Protein AF-A0A8J3CG46-F1 (afdb_monomer_lite)

Organism: NCBI:txid907463

Foldseek 3Di:
DDPVVVVPDPPCDPQPALLVVVVLVVDDDPVNVVLVVLLPDPVRQLCNSCVVCVVVVDNGDSVSSVCVSVVVHPDPVVPPVVVVVVVVPDDPDD

pLDDT: mean 78.28, std 18.21, range [41.75, 96.88]

Structure (mmCIF, N/CA/C/O backbone):
data_AF-A0A8J3CG46-F1
#
_entry.id   AF-A0A8J3CG46-F1
#
loop_
_atom_site.group_PDB
_atom_site.id
_atom_site.type_symbol
_atom_site.label_atom_id
_atom_site.label_alt_id
_atom_site.label_comp_id
_atom_site.label_asym_id
_atom_site.label_entity_id
_atom_site.label_seq_id
_atom_site.pdbx_PDB_ins_code
_atom_site.Cartn_x
_atom_site.Cartn_y
_atom_site.Cartn_z
_atom_site.occupancy
_atom_site.B_iso_or_equiv
_atom_site.auth_seq_id
_atom_site.auth_comp_id
_atom_site.auth_asym_id
_atom_site.auth_atom_id
_atom_site.pdbx_PDB_model_num
ATOM 1 N N . MET A 1 1 ? 31.068 15.501 18.604 1.00 55.41 1 MET A N 1
ATOM 2 C CA . MET A 1 1 ? 30.696 14.158 18.099 1.00 55.41 1 MET A CA 1
ATOM 3 C C . MET A 1 1 ? 30.640 14.200 16.584 1.00 55.41 1 MET A C 1
ATOM 5 O O . MET A 1 1 ? 30.095 15.164 16.051 1.00 55.41 1 MET A O 1
ATOM 9 N N . SER A 1 2 ? 31.213 13.208 15.905 1.00 84.25 2 SER A N 1
ATOM 10 C CA . SER A 1 2 ? 31.302 13.153 14.440 1.00 84.25 2 SER A CA 1
ATOM 11 C C . SER A 1 2 ? 30.112 12.412 13.808 1.00 84.25 2 SER A C 1
ATOM 13 O O . SER A 1 2 ? 29.385 11.679 14.478 1.00 84.25 2 SER A O 1
ATOM 15 N N . LEU A 1 3 ? 29.915 12.573 12.495 1.00 76.88 3 LEU A N 1
ATOM 16 C CA . LEU A 1 3 ? 28.964 11.766 11.715 1.00 76.88 3 LEU A CA 1
ATOM 17 C C . LEU A 1 3 ? 29.272 10.261 11.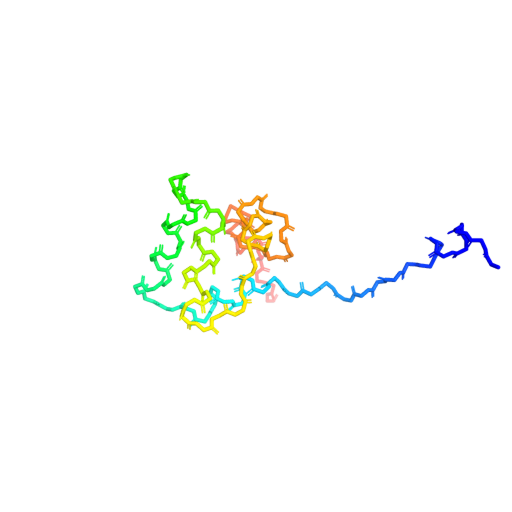825 1.00 76.88 3 LEU A C 1
ATOM 19 O O . LEU A 1 3 ? 28.350 9.450 11.885 1.00 76.88 3 LEU A O 1
ATOM 23 N N . ALA A 1 4 ? 30.557 9.903 11.903 1.00 80.12 4 ALA A N 1
ATOM 24 C CA . ALA A 1 4 ? 30.999 8.523 12.066 1.00 80.12 4 ALA A CA 1
ATOM 25 C C . ALA A 1 4 ? 30.531 7.920 13.401 1.00 80.12 4 ALA A C 1
ATOM 27 O O . ALA A 1 4 ? 30.180 6.743 13.442 1.00 80.12 4 ALA A O 1
ATOM 28 N N . ASP A 1 5 ? 30.443 8.726 14.463 1.00 81.81 5 ASP A N 1
ATOM 29 C CA . ASP A 1 5 ? 29.927 8.274 15.761 1.00 81.81 5 ASP A CA 1
ATOM 30 C C . ASP A 1 5 ? 28.420 7.989 15.702 1.00 81.81 5 ASP A C 1
ATOM 32 O O . ASP A 1 5 ? 27.958 6.990 16.242 1.00 81.81 5 ASP A O 1
ATOM 36 N N . ARG A 1 6 ? 27.649 8.806 14.969 1.00 71.00 6 ARG A N 1
ATOM 37 C CA . ARG A 1 6 ? 26.190 8.627 14.827 1.00 71.00 6 ARG A CA 1
ATOM 38 C C . ARG A 1 6 ? 25.790 7.421 13.974 1.00 71.00 6 ARG A C 1
ATOM 40 O O . ARG A 1 6 ? 24.702 6.890 14.156 1.00 71.00 6 ARG A O 1
ATOM 47 N N . LEU A 1 7 ? 26.637 7.003 13.033 1.00 76.62 7 LEU A N 1
ATOM 48 C CA . LEU A 1 7 ? 26.376 5.848 12.161 1.00 76.62 7 LEU A CA 1
ATOM 49 C C . LEU A 1 7 ? 26.798 4.508 12.786 1.00 76.62 7 LEU A C 1
ATOM 51 O O . LEU A 1 7 ? 26.375 3.458 12.306 1.00 76.62 7 LEU A O 1
ATOM 55 N N . ARG A 1 8 ? 27.623 4.528 13.843 1.00 75.94 8 ARG A N 1
ATOM 56 C CA . ARG A 1 8 ? 28.072 3.319 14.556 1.00 75.94 8 ARG A CA 1
ATOM 57 C C . ARG A 1 8 ? 26.999 2.695 15.432 1.00 75.94 8 ARG A C 1
ATOM 59 O O . ARG A 1 8 ? 27.128 1.530 15.789 1.00 75.94 8 ARG A O 1
ATOM 66 N N . GLU A 1 9 ? 25.963 3.447 15.776 1.00 70.31 9 GLU A N 1
ATOM 67 C CA . GLU A 1 9 ? 24.922 2.987 16.678 1.00 70.31 9 GLU A CA 1
ATOM 68 C C . GLU A 1 9 ? 23.770 2.377 15.863 1.00 70.31 9 GLU A C 1
ATOM 70 O O . GLU A 1 9 ? 23.009 3.104 15.212 1.00 70.31 9 GLU A O 1
ATOM 75 N N . PRO A 1 10 ? 23.622 1.037 15.826 1.00 61.78 10 PRO A N 1
ATOM 76 C CA . PRO A 1 10 ? 22.505 0.421 15.138 1.00 61.78 10 PRO A CA 1
ATOM 77 C C . PRO A 1 10 ? 21.217 0.773 15.883 1.00 61.78 10 PRO A C 1
ATOM 79 O O . PRO A 1 10 ? 20.838 0.128 16.859 1.00 61.78 10 PRO A O 1
ATOM 82 N N . THR A 1 11 ? 20.505 1.781 15.384 1.00 60.34 11 THR A N 1
ATOM 83 C CA . THR A 1 11 ? 19.153 2.135 15.826 1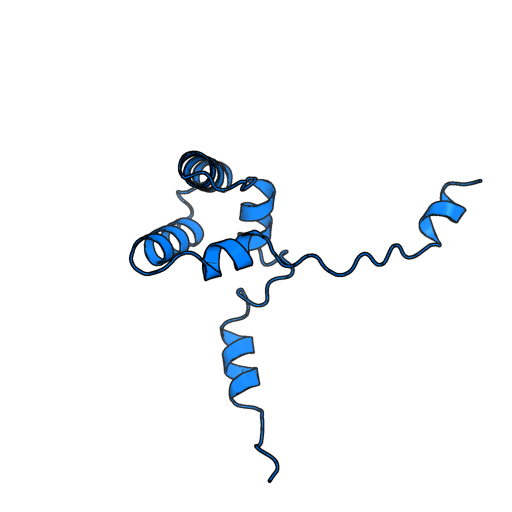.00 60.34 11 THR A CA 1
ATOM 84 C C . THR A 1 11 ? 18.170 1.078 15.321 1.00 60.34 11 THR A C 1
ATOM 86 O O . THR A 1 11 ? 17.356 1.308 14.427 1.00 60.34 11 THR A O 1
ATOM 89 N N . LYS A 1 12 ? 18.251 -0.143 15.862 1.00 54.38 12 LYS A N 1
ATOM 90 C CA . LYS A 1 12 ? 17.279 -1.207 15.594 1.00 54.38 12 LYS A CA 1
ATOM 91 C C . LYS A 1 12 ? 15.946 -0.822 16.233 1.00 54.38 12 LYS A C 1
ATOM 93 O O . LYS A 1 12 ? 15.565 -1.341 17.276 1.00 54.38 12 LYS A O 1
ATOM 98 N N . ARG A 1 13 ? 15.206 0.085 15.593 1.00 55.16 13 ARG A N 1
ATOM 99 C CA . ARG A 1 13 ? 13.765 0.166 15.812 1.00 55.16 13 ARG A CA 1
ATOM 100 C C . ARG A 1 13 ? 13.178 -1.171 15.348 1.00 55.16 13 ARG A C 1
ATOM 102 O O . ARG A 1 13 ? 13.542 -1.627 14.257 1.00 55.16 13 ARG A O 1
ATOM 109 N N . PRO A 1 14 ? 12.327 -1.831 16.153 1.00 57.28 14 PRO A N 1
ATOM 110 C CA . PRO A 1 14 ? 11.646 -3.043 15.719 1.00 57.28 14 PRO A CA 1
ATOM 111 C C . PRO A 1 14 ? 10.965 -2.770 14.377 1.00 57.28 14 PRO A C 1
ATOM 113 O O . PRO A 1 14 ? 10.433 -1.679 14.162 1.00 57.28 14 PRO A O 1
ATOM 116 N N . ARG A 1 15 ? 11.054 -3.730 13.447 1.00 62.41 15 ARG A N 1
ATOM 117 C CA . ARG A 1 15 ? 10.501 -3.581 12.096 1.00 62.41 15 ARG A CA 1
ATOM 118 C C . ARG A 1 15 ? 9.020 -3.247 12.240 1.00 62.41 15 ARG A C 1
ATOM 120 O O . ARG A 1 15 ? 8.243 -4.104 12.651 1.00 62.41 15 ARG A O 1
ATOM 127 N N . SER A 1 16 ? 8.641 -2.006 11.940 1.00 67.50 16 SER A N 1
ATOM 128 C CA . SER A 1 16 ? 7.236 -1.627 11.942 1.00 67.50 16 SER A CA 1
ATOM 129 C C . SER A 1 16 ? 6.512 -2.534 10.952 1.00 67.50 16 SER A C 1
ATOM 131 O O . SER A 1 16 ? 6.977 -2.764 9.827 1.00 67.50 16 SER A O 1
ATOM 133 N N . GLN A 1 17 ? 5.410 -3.129 11.404 1.00 75.31 17 GLN A N 1
ATOM 134 C CA . GLN A 1 17 ? 4.542 -3.917 10.540 1.00 75.31 17 GLN A CA 1
ATOM 135 C C . GLN A 1 17 ? 4.132 -3.046 9.350 1.00 75.31 17 GLN A C 1
ATOM 137 O O . GLN A 1 17 ? 3.926 -1.839 9.496 1.00 75.31 17 GLN A O 1
ATOM 142 N N . CYS A 1 18 ? 4.061 -3.627 8.153 1.00 87.19 18 CYS A N 1
ATOM 143 C CA . CYS A 1 18 ? 3.651 -2.860 6.987 1.00 87.19 18 CYS A CA 1
ATOM 144 C C . CYS A 1 18 ? 2.222 -2.357 7.197 1.00 87.19 18 CYS A C 1
ATOM 146 O O . CYS A 1 18 ? 1.284 -3.152 7.214 1.00 87.19 18 CYS A O 1
ATOM 148 N N . THR A 1 19 ? 2.054 -1.040 7.295 1.00 88.06 19 THR A N 1
ATOM 149 C CA . THR A 1 19 ? 0.745 -0.402 7.475 1.00 88.06 19 THR A CA 1
ATOM 150 C C . THR A 1 19 ? -0.231 -0.770 6.359 1.00 88.06 19 THR A C 1
ATOM 152 O O . THR A 1 19 ? -1.412 -0.971 6.616 1.00 88.06 19 THR A O 1
ATOM 155 N N . PHE A 1 20 ? 0.271 -0.956 5.134 1.00 90.88 20 PHE A N 1
ATOM 156 C CA . PHE A 1 20 ? -0.540 -1.433 4.016 1.00 90.88 20 PHE A CA 1
ATOM 157 C C . PHE A 1 20 ? -1.004 -2.883 4.217 1.00 90.88 20 PHE A C 1
ATOM 159 O O . PHE A 1 20 ? -2.163 -3.194 3.985 1.00 90.88 20 PHE A O 1
ATOM 166 N N . GLY A 1 21 ? -0.127 -3.761 4.716 1.00 88.25 21 GLY A N 1
ATOM 167 C CA . GLY A 1 21 ? -0.493 -5.136 5.076 1.00 88.25 21 GLY A CA 1
ATOM 168 C C . GLY A 1 21 ? -1.538 -5.199 6.194 1.00 88.25 21 GLY A C 1
ATOM 169 O O . GLY A 1 21 ? -2.432 -6.037 6.148 1.00 88.25 21 GLY A O 1
ATOM 170 N N . LEU A 1 22 ? -1.467 -4.279 7.161 1.00 87.88 22 LEU A N 1
ATOM 171 C CA . LEU A 1 22 ? -2.480 -4.150 8.211 1.00 87.88 22 LEU A CA 1
AT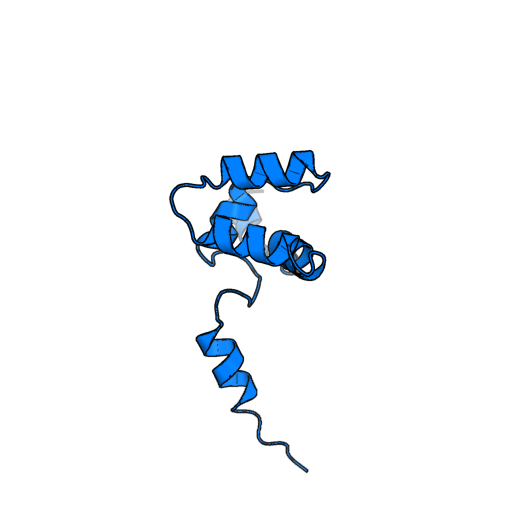OM 172 C C . LEU A 1 22 ? -3.830 -3.694 7.659 1.00 87.88 22 LEU A C 1
ATOM 174 O O . LEU A 1 22 ? -4.849 -4.261 8.035 1.00 87.88 22 LEU A O 1
ATOM 178 N N . LEU A 1 23 ? -3.844 -2.708 6.757 1.00 90.19 23 LEU A N 1
ATOM 179 C CA . LEU A 1 23 ? -5.068 -2.281 6.075 1.00 90.19 23 LEU A CA 1
ATOM 180 C C . LEU A 1 23 ? -5.690 -3.442 5.295 1.00 90.19 23 LEU A C 1
ATOM 182 O O . LEU A 1 23 ? -6.876 -3.718 5.417 1.00 90.19 23 LEU A O 1
ATOM 186 N N . LEU A 1 24 ? -4.864 -4.152 4.537 1.00 87.94 24 LEU A N 1
ATOM 187 C CA . LEU A 1 24 ? -5.264 -5.318 3.767 1.00 87.94 24 LEU A CA 1
ATOM 188 C C . LEU A 1 24 ? -5.919 -6.405 4.637 1.00 87.94 24 LEU A C 1
ATOM 190 O O . LEU A 1 24 ? -6.838 -7.065 4.169 1.00 87.94 24 LEU A O 1
ATOM 194 N N . GLY A 1 25 ? -5.476 -6.587 5.884 1.00 84.38 25 GLY A N 1
ATOM 195 C CA . GLY A 1 25 ? -6.110 -7.506 6.835 1.00 84.38 25 GLY A CA 1
ATOM 196 C C . GLY A 1 25 ? -7.407 -6.988 7.471 1.00 84.38 25 GLY A C 1
ATOM 197 O O . GLY A 1 25 ? -8.106 -7.770 8.101 1.00 84.38 25 GLY A O 1
ATOM 198 N N . ARG A 1 26 ? -7.716 -5.692 7.339 1.00 87.38 26 ARG A N 1
ATOM 199 C CA . ARG A 1 26 ? -8.965 -5.076 7.824 1.00 87.38 26 ARG A CA 1
ATOM 200 C C . ARG A 1 26 ? -10.046 -5.008 6.752 1.00 87.38 26 ARG A C 1
ATOM 202 O O . ARG A 1 26 ? -11.220 -4.973 7.088 1.00 87.38 26 ARG A O 1
ATOM 209 N N . LEU A 1 27 ? -9.644 -4.931 5.485 1.00 88.38 27 LEU A N 1
ATOM 210 C CA . LEU A 1 27 ? -10.568 -4.944 4.358 1.00 88.38 27 LEU A CA 1
ATOM 211 C C . LEU A 1 27 ? -11.037 -6.374 4.093 1.00 88.38 27 LEU A C 1
ATOM 213 O O . LEU A 1 27 ? -10.222 -7.293 3.995 1.00 88.38 27 LEU A O 1
ATOM 217 N N . GLU A 1 28 ? -12.338 -6.542 3.894 1.00 86.19 28 GLU A N 1
ATOM 218 C CA . GLU A 1 28 ? -12.961 -7.826 3.583 1.00 86.19 28 GLU A CA 1
ATOM 219 C C . GLU A 1 28 ? -13.751 -7.749 2.269 1.00 86.19 28 GLU A C 1
ATOM 221 O O . GLU A 1 28 ? -13.990 -6.674 1.715 1.00 86.19 28 GLU A O 1
ATOM 226 N N . GLY A 1 29 ? -14.131 -8.911 1.736 1.00 91.19 29 GLY A N 1
ATOM 227 C CA . GLY A 1 29 ? -15.076 -9.017 0.625 1.00 91.19 29 GLY A CA 1
ATOM 228 C C . GLY A 1 29 ? -14.715 -8.190 -0.617 1.00 91.19 29 GLY A C 1
ATOM 229 O O . GLY A 1 29 ? -13.656 -8.369 -1.227 1.00 91.19 29 GLY A O 1
ATOM 230 N N . ALA A 1 30 ? -15.651 -7.332 -1.028 1.00 90.31 30 ALA A N 1
ATOM 231 C CA . ALA A 1 30 ? -15.567 -6.561 -2.265 1.00 90.31 30 ALA A CA 1
ATOM 232 C C . ALA A 1 30 ? -14.438 -5.522 -2.237 1.00 90.31 30 ALA A C 1
ATOM 234 O O . ALA A 1 30 ? -13.683 -5.431 -3.207 1.00 90.31 30 ALA A O 1
ATOM 235 N N . ASP A 1 31 ? -14.264 -4.814 -1.120 1.00 90.88 31 ASP A N 1
ATOM 236 C CA . ASP A 1 31 ? -13.266 -3.746 -0.993 1.00 90.88 31 ASP A CA 1
ATOM 237 C C . ASP A 1 31 ? -11.851 -4.305 -1.073 1.00 90.88 31 ASP A C 1
ATOM 239 O O . ASP A 1 31 ? -10.986 -3.777 -1.778 1.00 90.88 31 ASP A O 1
ATOM 243 N N . ARG A 1 32 ? -11.630 -5.451 -0.418 1.00 89.88 32 ARG A N 1
ATOM 244 C CA . ARG A 1 32 ? -10.353 -6.156 -0.493 1.00 89.88 32 ARG A CA 1
ATOM 245 C C . ARG A 1 32 ? -10.009 -6.542 -1.928 1.00 89.88 32 ARG A C 1
ATOM 247 O O . ARG A 1 32 ? -8.890 -6.308 -2.383 1.00 89.88 32 ARG A O 1
ATOM 254 N N . LYS A 1 33 ? -10.976 -7.114 -2.650 1.00 89.00 33 LYS A N 1
ATOM 255 C CA . LYS A 1 33 ? -10.797 -7.550 -4.039 1.00 89.00 33 LYS A CA 1
ATOM 256 C C . LYS A 1 33 ? -10.568 -6.369 -4.983 1.00 89.00 33 LYS A C 1
ATOM 258 O O . LYS A 1 33 ? -9.728 -6.465 -5.881 1.00 89.00 33 LYS A O 1
ATOM 263 N N . ALA A 1 34 ? -11.287 -5.267 -4.783 1.00 93.00 34 ALA A N 1
ATOM 264 C CA . ALA A 1 34 ? -11.110 -4.042 -5.554 1.00 93.00 34 ALA A CA 1
ATOM 265 C C . ALA A 1 34 ? -9.694 -3.479 -5.367 1.00 93.00 34 ALA A C 1
ATOM 267 O O . ALA A 1 34 ? -9.013 -3.187 -6.352 1.00 93.00 34 ALA A O 1
ATOM 268 N N . LEU A 1 35 ? -9.210 -3.422 -4.121 1.00 92.00 35 LEU A N 1
ATOM 269 C CA . LEU A 1 35 ? -7.865 -2.942 -3.821 1.00 92.00 35 LEU A CA 1
ATOM 270 C C . LEU A 1 35 ? -6.775 -3.865 -4.387 1.00 92.00 35 LEU A C 1
ATOM 272 O O . LEU A 1 35 ? -5.830 -3.370 -4.998 1.00 92.00 35 LEU A O 1
ATOM 276 N N . ASP A 1 36 ? -6.909 -5.188 -4.250 1.00 90.94 36 ASP A N 1
ATOM 277 C CA . ASP A 1 36 ? -5.962 -6.143 -4.848 1.00 90.94 36 ASP A CA 1
ATOM 278 C C . ASP A 1 36 ? -5.914 -6.005 -6.383 1.00 90.94 36 ASP A C 1
ATOM 280 O O . ASP A 1 36 ? -4.834 -6.036 -6.976 1.00 90.94 36 ASP A O 1
ATOM 284 N N . THR A 1 37 ? -7.065 -5.784 -7.028 1.00 91.62 37 THR A N 1
ATOM 285 C CA . THR A 1 37 ? -7.143 -5.556 -8.482 1.00 91.62 37 THR A CA 1
ATOM 286 C C . THR A 1 37 ? -6.428 -4.262 -8.874 1.00 91.62 37 THR A C 1
ATOM 288 O O . THR A 1 37 ? -5.604 -4.265 -9.788 1.00 91.62 37 THR A O 1
ATOM 291 N N . ALA A 1 38 ? -6.672 -3.170 -8.146 1.00 93.06 38 ALA A N 1
ATOM 292 C CA . ALA A 1 38 ? -6.022 -1.885 -8.396 1.00 93.06 38 ALA A CA 1
ATOM 293 C C . ALA A 1 38 ? -4.498 -1.934 -8.179 1.00 93.06 38 ALA A C 1
ATOM 295 O O . ALA A 1 38 ? -3.751 -1.227 -8.849 1.00 93.06 38 ALA A O 1
ATOM 296 N N . LEU A 1 39 ? -4.005 -2.772 -7.260 1.00 90.06 39 LEU A N 1
ATOM 297 C CA . LEU A 1 39 ? -2.565 -2.946 -7.032 1.00 90.06 39 LEU A CA 1
ATOM 298 C C . LEU A 1 39 ? -1.860 -3.672 -8.182 1.00 90.06 39 LEU A C 1
ATOM 300 O O . LEU A 1 39 ? -0.692 -3.371 -8.459 1.00 90.06 39 LEU A O 1
ATOM 304 N N . ALA A 1 40 ? -2.552 -4.622 -8.814 1.00 89.56 40 ALA A N 1
ATOM 305 C CA . ALA A 1 40 ? -2.044 -5.406 -9.935 1.00 89.56 40 ALA A CA 1
ATOM 306 C C . ALA A 1 40 ? -2.141 -4.662 -11.277 1.00 89.56 40 ALA A C 1
ATOM 308 O O . ALA A 1 40 ? -1.343 -4.920 -12.172 1.00 89.56 40 ALA A O 1
ATOM 309 N N . ASP A 1 41 ? -3.084 -3.730 -11.414 1.00 90.56 41 ASP A N 1
ATOM 310 C CA . ASP A 1 41 ? -3.293 -2.970 -12.645 1.00 90.56 41 ASP A CA 1
ATOM 311 C C . ASP A 1 41 ? -2.342 -1.754 -12.735 1.00 90.56 41 ASP A C 1
ATOM 313 O O . ASP A 1 41 ? -2.241 -0.905 -11.843 1.00 90.56 41 ASP A O 1
ATOM 317 N N . GLU A 1 42 ? -1.595 -1.673 -13.836 1.00 90.31 42 GLU A N 1
ATOM 318 C CA . GLU A 1 42 ? -0.626 -0.607 -14.109 1.00 90.31 42 GLU A CA 1
ATOM 319 C C . GLU A 1 42 ? -1.282 0.747 -14.404 1.00 90.31 42 GLU A C 1
ATOM 321 O O . GLU A 1 42 ? -0.641 1.788 -14.237 1.00 90.31 42 GLU A O 1
ATOM 326 N N . ARG A 1 43 ? -2.568 0.759 -14.774 1.00 94.25 43 ARG A N 1
ATOM 327 C CA . ARG A 1 43 ? -3.341 1.989 -15.008 1.00 94.25 43 ARG A CA 1
ATOM 328 C C . ARG A 1 43 ? -3.525 2.802 -13.731 1.00 94.25 43 ARG A C 1
ATOM 330 O O . ARG A 1 43 ? -3.660 4.024 -13.793 1.00 94.25 43 ARG A O 1
ATOM 337 N N . TYR A 1 44 ? -3.508 2.150 -12.568 1.00 93.44 44 TYR A N 1
ATOM 338 C CA . TYR A 1 44 ? -3.602 2.828 -11.282 1.00 93.44 44 TYR A CA 1
ATOM 339 C C . TYR A 1 44 ? -2.216 3.212 -10.778 1.00 93.44 44 TYR A C 1
ATOM 341 O O . TYR A 1 44 ? -1.358 2.375 -10.474 1.00 93.44 44 TYR A O 1
ATOM 349 N N . THR A 1 45 ? -1.996 4.514 -10.619 1.00 95.69 45 THR A N 1
ATOM 350 C CA . THR A 1 45 ? -0.776 5.008 -9.983 1.00 95.69 45 THR A CA 1
ATOM 351 C C . THR A 1 45 ? -0.826 4.755 -8.473 1.00 95.69 45 THR A C 1
ATOM 353 O O . THR A 1 45 ? -1.889 4.746 -7.851 1.00 95.69 45 THR A O 1
ATOM 356 N N . SER A 1 46 ? 0.340 4.607 -7.834 1.00 94.56 46 SER A N 1
ATOM 357 C CA . SER A 1 46 ? 0.418 4.517 -6.366 1.00 94.56 46 SER A CA 1
ATOM 358 C C . SER A 1 46 ? -0.175 5.742 -5.659 1.00 94.56 46 SER A C 1
ATOM 360 O O . SER A 1 46 ? -0.579 5.633 -4.505 1.00 94.56 46 SER A O 1
ATOM 362 N N . ARG A 1 47 ? -0.209 6.895 -6.339 1.00 96.44 47 ARG A N 1
ATOM 363 C CA . ARG A 1 47 ? -0.834 8.121 -5.845 1.00 96.44 47 ARG A CA 1
ATOM 364 C C . ARG A 1 47 ? -2.356 8.008 -5.862 1.00 96.44 47 ARG A C 1
ATOM 366 O O . ARG A 1 47 ? -2.951 8.211 -4.816 1.00 96.44 47 ARG A O 1
ATOM 373 N N . ASN A 1 48 ? -2.949 7.598 -6.982 1.00 96.69 48 ASN A N 1
ATOM 374 C CA . ASN A 1 48 ? -4.404 7.458 -7.104 1.00 96.69 48 ASN A CA 1
ATOM 375 C C . ASN A 1 48 ? -4.956 6.458 -6.079 1.00 96.69 48 ASN A C 1
ATOM 377 O O . ASN A 1 48 ? -5.964 6.721 -5.437 1.00 96.69 48 ASN A O 1
ATOM 381 N N . ILE A 1 49 ? -4.262 5.331 -5.879 1.00 95.81 49 ILE A N 1
ATOM 382 C CA . ILE A 1 49 ? -4.646 4.338 -4.863 1.00 95.81 49 ILE A CA 1
ATOM 383 C C . ILE A 1 49 ? -4.573 4.946 -3.456 1.00 95.81 49 ILE A C 1
ATOM 385 O O . ILE A 1 49 ? -5.462 4.727 -2.644 1.00 95.81 49 ILE A O 1
ATOM 389 N N . ALA A 1 50 ? -3.521 5.711 -3.150 1.00 96.50 50 ALA A N 1
ATOM 390 C CA . ALA A 1 50 ? -3.387 6.358 -1.848 1.00 96.50 50 ALA A CA 1
ATOM 391 C C . ALA A 1 50 ? -4.471 7.419 -1.611 1.00 96.50 50 ALA A C 1
ATOM 393 O O . ALA A 1 50 ? -5.044 7.445 -0.530 1.00 96.50 50 ALA A O 1
ATOM 394 N N . GLU A 1 51 ? -4.781 8.244 -2.613 1.00 96.88 51 GLU A N 1
ATOM 395 C CA . GLU A 1 51 ? -5.843 9.256 -2.540 1.00 96.88 51 GLU A CA 1
ATOM 396 C C . GLU A 1 51 ? -7.219 8.611 -2.320 1.00 96.88 51 GLU A C 1
ATOM 398 O O . GLU A 1 51 ? -7.964 9.059 -1.453 1.00 96.88 51 GLU A O 1
ATOM 403 N N . ALA A 1 52 ? -7.526 7.512 -3.020 1.00 95.88 52 ALA A N 1
ATOM 404 C CA . ALA A 1 52 ? -8.760 6.758 -2.802 1.00 95.88 52 ALA A CA 1
ATOM 405 C C . ALA A 1 52 ? -8.846 6.200 -1.371 1.00 95.88 52 ALA A C 1
ATOM 407 O O . ALA A 1 52 ? -9.860 6.352 -0.701 1.00 95.88 52 ALA A O 1
ATOM 408 N N . LEU A 1 53 ? -7.757 5.617 -0.861 1.00 94.81 53 LEU A N 1
ATOM 409 C CA . LEU A 1 53 ? -7.709 5.121 0.517 1.00 94.81 53 LEU A CA 1
ATOM 410 C C . LEU A 1 53 ? -7.865 6.247 1.550 1.00 94.81 53 LEU A C 1
ATOM 412 O O . LEU A 1 53 ? -8.529 6.057 2.564 1.00 94.81 53 LEU A O 1
ATOM 416 N N . GLN A 1 54 ? -7.284 7.419 1.297 1.00 95.94 54 GLN A N 1
ATOM 417 C CA . GLN A 1 54 ? -7.427 8.591 2.163 1.00 95.94 54 GLN A CA 1
ATOM 418 C C . GLN A 1 54 ? -8.851 9.147 2.168 1.00 95.94 54 GLN A C 1
ATOM 420 O O . GLN A 1 54 ? -9.324 9.559 3.227 1.00 95.94 54 GLN A O 1
ATOM 425 N N . ALA A 1 55 ? -9.540 9.131 1.025 1.00 95.69 55 ALA A N 1
ATOM 426 C CA . ALA A 1 55 ? -10.941 9.538 0.929 1.00 95.69 55 ALA A CA 1
ATOM 427 C C . ALA A 1 55 ? -11.859 8.647 1.785 1.00 95.69 55 ALA A C 1
ATOM 429 O O . ALA A 1 55 ? -12.771 9.153 2.432 1.00 95.69 55 ALA A O 1
ATOM 430 N N . GLU A 1 56 ? -11.544 7.354 1.876 1.00 92.75 56 GLU A N 1
ATOM 431 C CA . GLU A 1 56 ? -12.222 6.384 2.750 1.00 92.75 56 GLU A CA 1
ATOM 432 C C . GLU A 1 56 ? -11.766 6.459 4.226 1.00 92.75 56 GLU A C 1
ATOM 434 O O . GLU A 1 56 ? -12.159 5.643 5.058 1.00 92.75 56 GLU A O 1
ATOM 439 N N . GLY A 1 57 ? -10.916 7.431 4.581 1.00 94.44 57 GLY A N 1
ATOM 440 C CA . GLY A 1 57 ? -10.467 7.670 5.956 1.00 94.44 57 GLY A CA 1
ATOM 441 C C . GLY A 1 57 ? -9.223 6.887 6.387 1.00 94.44 57 GLY A C 1
ATOM 442 O O . GLY A 1 57 ? -8.850 6.925 7.563 1.00 94.44 57 GLY A O 1
ATOM 443 N N . TYR A 1 58 ? -8.535 6.199 5.472 1.00 93.62 58 TYR A N 1
ATOM 444 C CA . TYR A 1 58 ? -7.283 5.506 5.777 1.00 93.62 58 TYR A CA 1
ATOM 445 C C . TYR A 1 58 ? -6.071 6.424 5.578 1.00 93.62 58 TYR A C 1
ATOM 447 O O . TYR A 1 58 ? -5.806 6.898 4.475 1.00 93.62 58 TYR A O 1
ATOM 455 N N . ASP A 1 59 ? -5.247 6.607 6.616 1.00 92.12 59 ASP A N 1
ATOM 456 C CA . ASP A 1 59 ? -3.973 7.330 6.482 1.00 92.12 59 ASP A CA 1
ATOM 457 C C . ASP A 1 59 ? -2.943 6.486 5.709 1.00 92.12 59 ASP A C 1
ATOM 459 O O . ASP A 1 59 ? -2.141 5.733 6.275 1.00 92.12 59 ASP A O 1
ATOM 463 N N . MET A 1 60 ? -3.002 6.574 4.378 1.00 93.94 60 MET A N 1
ATOM 464 C CA . MET A 1 60 ? -2.127 5.845 3.468 1.00 93.94 60 MET A CA 1
ATOM 465 C C . MET A 1 60 ? -1.369 6.795 2.550 1.00 93.94 60 MET A C 1
ATOM 467 O O . MET A 1 60 ? -1.948 7.554 1.784 1.00 93.94 60 MET A O 1
ATOM 471 N N . ARG A 1 61 ? -0.036 6.718 2.572 1.00 94.81 61 ARG A N 1
ATOM 472 C CA . ARG A 1 61 ? 0.824 7.517 1.688 1.00 94.81 61 ARG A CA 1
ATOM 473 C C . ARG A 1 61 ? 1.162 6.757 0.409 1.00 94.81 61 ARG A C 1
ATOM 475 O O . ARG A 1 61 ? 1.455 5.562 0.454 1.00 94.81 61 ARG A O 1
ATOM 482 N N . ALA A 1 62 ? 1.285 7.472 -0.710 1.00 94.38 62 ALA A N 1
ATOM 483 C CA . ALA A 1 62 ? 1.685 6.899 -2.002 1.00 94.38 62 ALA A CA 1
ATOM 484 C C . ALA A 1 62 ? 3.026 6.140 -1.946 1.00 94.38 62 ALA A C 1
ATOM 486 O O . ALA A 1 62 ? 3.187 5.098 -2.581 1.00 94.38 62 ALA A O 1
ATOM 487 N N . ALA A 1 63 ? 3.983 6.616 -1.140 1.00 93.12 63 ALA A N 1
ATOM 488 C CA . ALA A 1 63 ? 5.257 5.932 -0.920 1.00 93.12 63 ALA A CA 1
ATOM 489 C C . ALA A 1 63 ? 5.076 4.549 -0.268 1.00 93.12 63 ALA A C 1
ATOM 491 O O . ALA A 1 63 ? 5.772 3.602 -0.635 1.00 93.12 63 ALA A O 1
ATOM 492 N N . THR A 1 64 ? 4.119 4.415 0.655 1.00 91.62 64 THR A N 1
ATOM 493 C CA . THR A 1 64 ? 3.772 3.140 1.295 1.00 91.62 64 THR A CA 1
ATOM 494 C C . THR A 1 64 ? 3.185 2.171 0.272 1.00 91.62 64 THR A C 1
ATOM 496 O O . THR A 1 64 ? 3.638 1.030 0.197 1.00 91.62 64 THR A O 1
ATOM 499 N N . VAL A 1 65 ? 2.258 2.640 -0.572 1.00 93.12 65 VAL A N 1
ATOM 500 C CA . VAL A 1 65 ? 1.668 1.842 -1.662 1.00 93.12 65 VAL A CA 1
ATOM 501 C C . VAL A 1 65 ? 2.742 1.389 -2.656 1.00 93.12 65 VAL A C 1
ATOM 503 O O . VAL A 1 65 ? 2.807 0.215 -3.008 1.00 93.12 65 VAL A O 1
ATOM 506 N N . ARG A 1 66 ? 3.640 2.290 -3.075 1.00 92.69 66 ARG A N 1
ATOM 507 C CA . ARG A 1 66 ? 4.745 1.973 -3.996 1.00 92.69 66 ARG A CA 1
ATOM 508 C C . ARG A 1 66 ? 5.684 0.914 -3.422 1.00 92.69 66 ARG A C 1
ATOM 510 O O . ARG A 1 66 ? 6.008 -0.042 -4.120 1.00 92.69 66 ARG A O 1
ATOM 517 N N . ARG A 1 67 ? 6.103 1.063 -2.159 1.00 90.19 67 ARG A N 1
ATOM 518 C CA . ARG A 1 67 ? 6.941 0.064 -1.475 1.00 90.19 67 ARG A CA 1
ATOM 519 C C . ARG A 1 67 ? 6.232 -1.280 -1.376 1.00 90.19 67 ARG A C 1
ATOM 5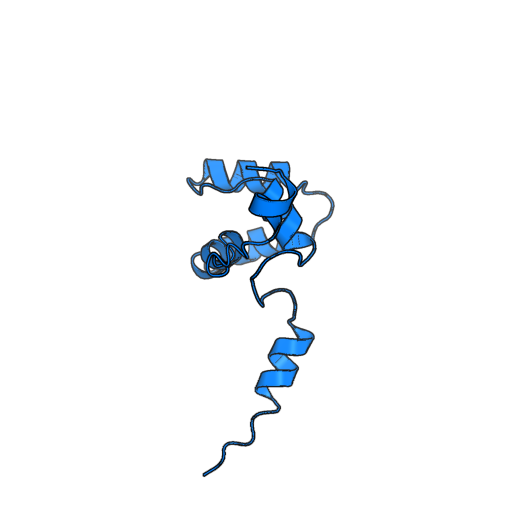21 O O . ARG A 1 67 ? 6.854 -2.306 -1.614 1.00 90.19 67 ARG A O 1
ATOM 528 N N . HIS A 1 68 ? 4.935 -1.272 -1.066 1.00 90.31 68 HIS A N 1
ATOM 529 C CA . HIS A 1 68 ? 4.135 -2.490 -1.011 1.00 90.31 68 HIS A CA 1
ATOM 530 C C . HIS A 1 68 ? 4.053 -3.184 -2.373 1.00 90.31 68 HIS A C 1
ATOM 532 O O . HIS A 1 68 ? 4.308 -4.378 -2.432 1.00 90.31 68 HIS A O 1
ATOM 538 N N . ARG A 1 69 ? 3.777 -2.453 -3.463 1.00 89.06 69 ARG A N 1
ATOM 539 C CA . ARG A 1 69 ? 3.717 -3.006 -4.833 1.00 89.06 69 ARG A CA 1
ATOM 540 C C . ARG A 1 69 ? 5.044 -3.603 -5.301 1.00 89.06 69 ARG A C 1
ATOM 542 O O . ARG A 1 69 ? 5.038 -4.571 -6.046 1.00 89.06 69 ARG A O 1
ATOM 549 N N . ARG A 1 70 ? 6.170 -3.052 -4.847 1.00 87.50 70 ARG A N 1
ATOM 550 C CA . ARG A 1 70 ? 7.522 -3.523 -5.193 1.00 87.50 70 ARG A CA 1
ATOM 551 C C . ARG A 1 70 ? 8.066 -4.626 -4.281 1.00 87.50 70 ARG A C 1
ATOM 553 O O . ARG A 1 70 ? 9.205 -5.035 -4.461 1.00 87.50 70 ARG A O 1
ATOM 560 N N . GLY A 1 71 ? 7.319 -5.036 -3.256 1.00 85.25 71 GLY A N 1
ATOM 561 C CA . GLY A 1 71 ? 7.819 -5.993 -2.264 1.00 85.25 71 GLY A CA 1
ATOM 562 C C . GLY A 1 71 ? 8.881 -5.422 -1.318 1.00 85.25 71 GLY A C 1
ATOM 563 O O . GLY A 1 71 ? 9.498 -6.159 -0.563 1.00 85.25 71 GLY A O 1
ATOM 564 N N . GLU A 1 72 ? 9.060 -4.100 -1.282 1.00 85.81 72 GLU A N 1
ATOM 565 C CA . GLU A 1 72 ? 9.979 -3.394 -0.373 1.00 85.81 72 GLU A CA 1
ATOM 566 C C . GLU A 1 72 ? 9.358 -3.158 1.029 1.00 85.81 72 GLU A C 1
ATOM 568 O O . GLU A 1 72 ? 9.867 -2.363 1.839 1.00 85.81 72 GLU A O 1
ATOM 573 N N . CYS A 1 73 ? 8.203 -3.776 1.307 1.00 85.44 73 CYS A N 1
ATOM 574 C CA . CYS A 1 73 ? 7.546 -3.745 2.612 1.00 85.44 73 CYS A CA 1
ATOM 575 C C . CYS A 1 73 ? 8.128 -4.793 3.568 1.00 85.44 73 CYS A C 1
ATOM 577 O O . CYS A 1 73 ? 8.713 -5.788 3.165 1.00 85.44 73 CYS A O 1
ATOM 579 N N . SER A 1 74 ? 7.880 -4.608 4.865 1.00 77.50 74 SER A N 1
ATOM 580 C CA . SER A 1 74 ? 8.119 -5.632 5.892 1.00 77.50 74 SER A CA 1
ATOM 581 C C . SER A 1 74 ? 7.051 -6.735 5.915 1.00 77.50 74 SER A C 1
ATOM 583 O O . SER A 1 74 ? 7.146 -7.652 6.725 1.00 77.50 74 SER A O 1
ATOM 585 N N . CYS A 1 75 ? 6.014 -6.634 5.078 1.00 76.12 75 CYS A N 1
ATOM 586 C CA . CYS A 1 75 ? 4.936 -7.606 5.013 1.00 76.12 75 CYS A CA 1
ATOM 587 C C . CYS A 1 75 ? 5.303 -8.832 4.177 1.00 76.12 75 CYS A C 1
ATOM 589 O O . CYS A 1 75 ? 5.722 -8.715 3.033 1.00 76.12 75 CYS A O 1
ATOM 591 N N . GLU A 1 76 ? 5.019 -10.016 4.713 1.00 63.44 76 GLU A N 1
ATOM 592 C CA . GLU A 1 76 ? 5.254 -11.316 4.064 1.00 63.44 76 GLU A CA 1
ATOM 593 C C . GLU A 1 76 ? 4.274 -11.606 2.897 1.00 63.44 76 GLU A C 1
ATOM 595 O O . GLU A 1 76 ? 4.237 -12.705 2.354 1.00 63.44 76 GLU A O 1
ATOM 600 N N . HIS A 1 77 ? 3.462 -10.620 2.488 1.00 54.16 77 HIS A N 1
ATOM 601 C CA . HIS A 1 77 ? 2.330 -10.790 1.567 1.00 54.16 77 HIS A CA 1
ATOM 602 C C . HIS A 1 77 ? 2.727 -10.911 0.085 1.00 54.16 77 HIS A C 1
ATOM 604 O O . HIS A 1 77 ? 1.948 -11.424 -0.714 1.00 54.16 77 HIS A O 1
ATOM 610 N N . GLN A 1 78 ? 3.937 -10.484 -0.289 1.00 49.19 78 GLN A N 1
ATOM 611 C CA . GLN A 1 78 ? 4.448 -10.627 -1.660 1.00 49.19 78 GLN A CA 1
ATOM 612 C C . GLN A 1 78 ? 5.022 -12.012 -1.966 1.00 49.19 78 GLN A C 1
ATOM 614 O O . GLN A 1 78 ? 5.336 -12.305 -3.113 1.00 49.19 78 GLN A O 1
ATOM 619 N N . ASN A 1 79 ? 5.122 -12.894 -0.974 1.00 45.53 79 ASN A N 1
ATOM 620 C CA . ASN A 1 79 ? 5.744 -14.195 -1.152 1.00 45.53 79 ASN A CA 1
ATOM 621 C C . ASN A 1 79 ? 4.680 -15.301 -1.185 1.00 45.53 79 ASN A C 1
ATOM 623 O O . ASN A 1 79 ? 4.747 -16.244 -0.408 1.00 45.53 79 ASN A O 1
ATOM 627 N N . LYS A 1 80 ? 3.653 -15.197 -2.047 1.00 44.34 80 LYS A N 1
ATOM 628 C CA . LYS A 1 80 ? 2.615 -16.248 -2.156 1.00 44.34 80 LYS A CA 1
ATOM 629 C C . LYS A 1 80 ? 3.210 -17.617 -2.535 1.00 44.34 80 LYS A C 1
ATOM 631 O O . LYS A 1 80 ? 2.748 -18.619 -1.997 1.00 44.34 80 LYS A O 1
ATOM 636 N N . GLU A 1 81 ? 4.284 -17.670 -3.329 1.00 44.06 81 GLU A N 1
ATOM 637 C CA . GLU A 1 81 ? 5.021 -18.923 -3.590 1.00 44.06 81 GLU A CA 1
ATOM 638 C C . GLU A 1 81 ? 5.772 -19.442 -2.348 1.00 44.06 81 GLU A C 1
ATOM 640 O O . GLU A 1 81 ? 5.826 -20.642 -2.082 1.00 44.06 81 GLU A O 1
ATOM 645 N N . HIS A 1 82 ? 6.289 -18.544 -1.513 1.00 45.06 82 HIS A N 1
ATOM 646 C CA . HIS A 1 82 ? 7.108 -18.884 -0.344 1.00 45.06 82 HIS A CA 1
ATOM 647 C C . HIS A 1 82 ? 6.273 -19.153 0.922 1.00 45.06 82 HIS A C 1
ATOM 649 O O . HIS A 1 82 ? 6.675 -19.947 1.771 1.00 45.06 82 HIS A O 1
ATOM 655 N N . TYR A 1 83 ? 5.090 -18.542 1.039 1.00 45.88 83 TYR A N 1
ATOM 656 C CA . TYR A 1 83 ? 4.098 -18.786 2.091 1.00 45.88 83 TYR A CA 1
ATOM 657 C C . TYR A 1 83 ? 3.451 -20.165 1.917 1.00 45.88 83 TYR A C 1
ATOM 659 O O . TYR A 1 83 ? 3.351 -20.926 2.879 1.00 45.88 83 TYR A O 1
ATOM 667 N N . GLN A 1 84 ? 3.108 -20.544 0.679 1.00 49.81 84 GLN A N 1
ATOM 668 C CA . GLN A 1 84 ? 2.614 -21.893 0.378 1.00 49.81 84 GLN A CA 1
ATOM 669 C C . GLN A 1 84 ? 3.706 -22.964 0.543 1.00 49.81 84 GLN A C 1
ATOM 671 O O . GLN A 1 84 ? 3.416 -24.056 1.031 1.00 49.81 84 GLN A O 1
ATOM 676 N N . SER A 1 85 ? 4.965 -22.650 0.215 1.00 45.69 85 SER A N 1
ATOM 677 C CA . SER A 1 85 ? 6.095 -23.579 0.382 1.00 45.69 85 SER A CA 1
ATOM 678 C C . SER A 1 85 ? 6.500 -23.789 1.848 1.00 45.69 85 SER A C 1
ATOM 680 O O . SER A 1 85 ? 6.804 -24.913 2.237 1.00 45.69 85 SER A O 1
ATOM 682 N N . ARG A 1 86 ? 6.437 -22.755 2.701 1.00 48.44 86 ARG A N 1
ATOM 683 C CA . ARG A 1 86 ? 6.678 -22.894 4.152 1.00 48.44 86 ARG A CA 1
ATOM 684 C C . ARG A 1 86 ? 5.565 -23.645 4.881 1.00 48.44 86 ARG A C 1
ATOM 686 O O . ARG A 1 86 ? 5.871 -24.443 5.757 1.00 48.44 86 ARG A O 1
ATOM 693 N N . MET A 1 87 ? 4.301 -23.441 4.504 1.00 53.25 87 MET A N 1
ATOM 694 C CA . MET A 1 87 ? 3.172 -24.193 5.075 1.00 53.25 87 MET A CA 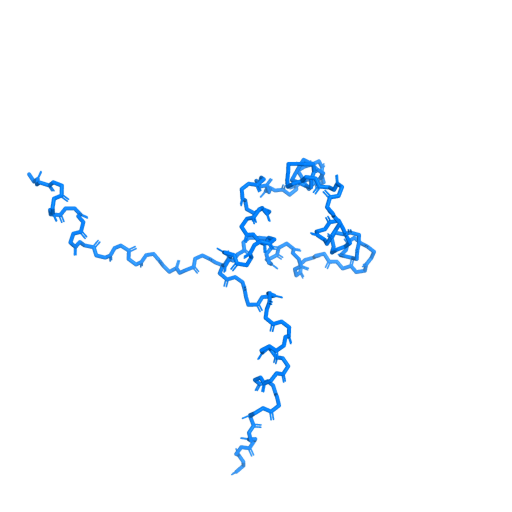1
ATOM 695 C C . MET A 1 87 ? 3.201 -25.683 4.700 1.00 53.25 87 MET A C 1
ATOM 697 O O . MET A 1 87 ? 2.738 -26.513 5.474 1.00 53.25 87 MET A O 1
ATOM 701 N N . LYS A 1 88 ? 3.777 -26.043 3.544 1.00 52.06 88 LYS A N 1
ATOM 702 C CA . LYS A 1 88 ? 3.970 -27.445 3.129 1.00 52.06 88 LYS A CA 1
ATOM 703 C C . LYS A 1 88 ? 5.216 -28.118 3.724 1.00 52.06 88 LYS A C 1
ATOM 705 O O . LYS A 1 88 ? 5.322 -29.336 3.640 1.00 52.06 88 LYS A O 1
ATOM 710 N N . ALA A 1 89 ? 6.143 -27.360 4.312 1.00 46.22 89 ALA A N 1
ATOM 711 C CA . ALA A 1 89 ? 7.427 -27.862 4.813 1.00 46.22 89 ALA A CA 1
ATOM 712 C C . ALA A 1 89 ? 7.498 -28.009 6.345 1.00 46.22 89 ALA A C 1
ATOM 714 O O . ALA A 1 89 ? 8.580 -28.254 6.874 1.00 46.22 89 ALA A O 1
ATOM 715 N N . SER A 1 90 ? 6.380 -27.874 7.063 1.00 41.75 90 SER A N 1
ATOM 716 C CA . SER A 1 90 ? 6.312 -28.189 8.494 1.00 41.75 90 SER A CA 1
ATOM 717 C C . SER A 1 90 ? 5.915 -29.657 8.683 1.00 41.75 90 SER A C 1
ATOM 719 O O . SER A 1 90 ? 4.721 -29.956 8.622 1.00 41.75 90 SER A O 1
ATOM 721 N N . PRO A 1 91 ? 6.850 -30.597 8.932 1.00 48.22 91 PRO A N 1
ATOM 722 C CA . PRO A 1 91 ? 6.474 -31.869 9.517 1.00 48.22 91 PRO A CA 1
ATOM 723 C C . PRO A 1 91 ? 6.012 -31.579 10.943 1.00 48.22 91 PRO A C 1
ATOM 725 O O . PRO A 1 91 ? 6.803 -31.181 11.801 1.00 48.22 91 PRO A O 1
ATOM 728 N N . SER A 1 92 ? 4.715 -31.754 11.172 1.00 51.16 92 SER A N 1
ATOM 729 C CA . SER A 1 92 ? 4.133 -31.937 12.495 1.00 51.16 92 SER A CA 1
ATOM 730 C C . SER A 1 92 ? 4.939 -33.006 13.238 1.00 51.16 92 SER A C 1
ATOM 732 O O . SER A 1 92 ? 4.763 -34.196 12.981 1.00 51.16 92 SER A O 1
ATOM 734 N N . HIS A 1 93 ? 5.868 -32.591 14.099 1.00 44.22 93 HIS A N 1
ATOM 735 C CA . HIS A 1 93 ? 6.505 -33.498 15.046 1.00 44.22 93 HIS A CA 1
ATOM 736 C C . HIS A 1 93 ? 5.504 -33.731 16.176 1.00 44.22 93 HIS A C 1
ATOM 738 O O . HIS A 1 93 ? 5.230 -32.821 16.961 1.00 44.22 93 HIS A O 1
ATOM 744 N N . GLY A 1 94 ? 4.905 -34.922 16.156 1.00 44.12 94 GLY A N 1
ATOM 745 C CA . GLY A 1 94 ? 4.356 -35.574 17.342 1.00 44.12 94 GLY A CA 1
ATOM 746 C C . GLY A 1 94 ? 5.446 -36.311 18.104 1.00 44.12 94 GLY A C 1
ATOM 747 O O . GLY A 1 94 ? 6.540 -36.509 17.524 1.00 44.12 94 GLY A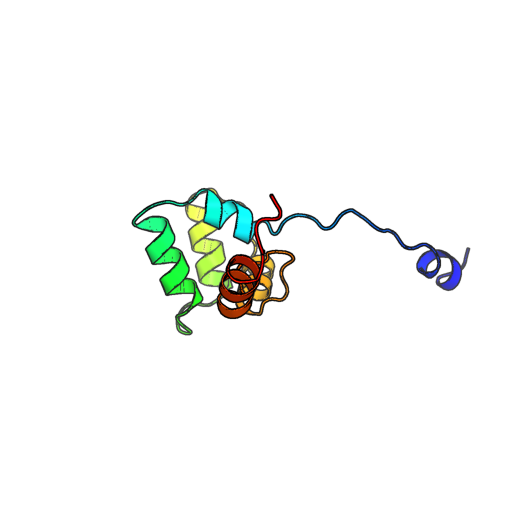 O 1
#

Radius of gyration: 17.7 Å; chains: 1; bounding box: 47×50×33 Å

Sequence (94 aa):
MSLADRLREPTKRPRSQCTFGLLLGRLEGADRKALDTALADERYTSRNIAEALQAEGYDMRAATVRRHRRGECSCEHQNKEHYQSRMKASPSHG

Secondary structure (DSSP, 8-state):
--HHHHHSS---------HHHHHHHH--HHHHHHHHHHHH-TTS-HHHHHHHHHHTT----HHHHHHHHTT-SS-GGG-HHHHHHHHHS-----